Protein AF-A0A7W5JSW0-F1 (afdb_monomer_lite)

Structure (mmCIF, N/CA/C/O backbone):
data_AF-A0A7W5JSW0-F1
#
_entry.id   AF-A0A7W5JSW0-F1
#
loop_
_atom_site.group_PDB
_atom_site.id
_atom_site.type_symbol
_atom_site.label_atom_id
_atom_site.label_alt_id
_atom_site.label_comp_id
_atom_site.label_asym_id
_atom_site.label_entity_id
_atom_site.label_seq_id
_atom_site.pdbx_PDB_ins_code
_atom_site.Cartn_x
_atom_site.Cartn_y
_atom_site.Cartn_z
_atom_site.occupancy
_atom_site.B_iso_or_equiv
_atom_site.auth_seq_id
_atom_site.auth_comp_id
_atom_site.auth_asym_id
_atom_site.auth_atom_id
_atom_site.pdbx_PDB_model_num
ATOM 1 N N . MET A 1 1 ? -15.312 -7.613 26.533 1.00 40.66 1 MET A N 1
ATOM 2 C CA . MET A 1 1 ? -14.411 -7.684 25.355 1.00 40.66 1 MET A CA 1
ATOM 3 C C . MET A 1 1 ? -12.967 -7.785 25.834 1.00 40.66 1 MET A C 1
ATOM 5 O O . MET A 1 1 ? -12.535 -6.907 26.568 1.00 40.66 1 MET A O 1
ATOM 9 N N . ARG A 1 2 ? -12.229 -8.848 25.480 1.00 47.53 2 ARG A N 1
ATOM 10 C CA . ARG A 1 2 ? -10.790 -8.953 25.788 1.00 47.53 2 ARG A CA 1
ATOM 11 C C . ARG A 1 2 ? -10.016 -8.081 24.794 1.00 47.53 2 ARG A C 1
ATOM 13 O O . ARG A 1 2 ? -10.119 -8.297 23.591 1.00 47.53 2 ARG A O 1
ATOM 20 N N . GLY A 1 3 ? -9.292 -7.076 25.284 1.00 55.19 3 GLY A N 1
ATOM 21 C CA . GLY A 1 3 ? -8.421 -6.247 24.448 1.00 55.19 3 GLY A CA 1
ATOM 22 C C . GLY A 1 3 ? -7.290 -7.076 23.833 1.00 55.19 3 GLY A C 1
ATOM 23 O O . GLY A 1 3 ? -6.801 -8.024 24.446 1.00 55.19 3 GLY A O 1
ATOM 24 N N . ILE A 1 4 ? -6.862 -6.725 22.620 1.00 60.56 4 ILE A N 1
ATOM 25 C CA . ILE A 1 4 ? -5.702 -7.351 21.975 1.00 60.56 4 ILE A CA 1
ATOM 26 C C . ILE A 1 4 ? -4.454 -7.008 22.811 1.00 60.56 4 ILE A C 1
ATOM 28 O O . ILE A 1 4 ? -4.021 -5.861 22.836 1.00 60.56 4 ILE A O 1
ATOM 32 N N . GLY A 1 5 ? -3.882 -7.996 23.510 1.00 56.47 5 GLY A N 1
ATOM 33 C CA . GLY A 1 5 ? -2.840 -7.813 24.537 1.00 56.47 5 GLY A CA 1
ATOM 34 C C . GLY A 1 5 ? -1.440 -7.421 24.044 1.00 56.47 5 GLY A C 1
ATOM 35 O O . GLY A 1 5 ? -0.518 -7.329 24.853 1.00 56.47 5 GLY A O 1
ATOM 36 N N . ASN A 1 6 ? -1.242 -7.177 22.743 1.00 64.88 6 ASN A N 1
ATOM 37 C CA . ASN A 1 6 ? 0.043 -6.675 22.257 1.00 64.88 6 ASN A CA 1
ATOM 38 C C . ASN A 1 6 ? 0.143 -5.152 22.478 1.00 64.88 6 ASN A C 1
ATOM 40 O O . ASN A 1 6 ? -0.700 -4.380 22.032 1.00 64.88 6 ASN A O 1
ATOM 44 N N . ARG A 1 7 ? 1.195 -4.703 23.175 1.00 74.12 7 ARG A N 1
ATOM 45 C CA . ARG A 1 7 ? 1.488 -3.275 23.426 1.00 74.12 7 ARG A CA 1
ATOM 46 C C . ARG A 1 7 ? 2.386 -2.667 22.344 1.00 74.12 7 ARG A C 1
ATOM 48 O O . ARG A 1 7 ? 3.147 -1.734 22.594 1.00 74.12 7 ARG A O 1
ATOM 55 N N . ASN A 1 8 ? 2.327 -3.213 21.131 1.00 81.69 8 ASN A N 1
ATOM 56 C CA . ASN A 1 8 ? 3.157 -2.741 20.033 1.00 81.69 8 ASN A CA 1
ATOM 57 C C . ASN A 1 8 ? 2.701 -1.345 19.612 1.00 81.69 8 ASN A C 1
ATOM 59 O O . ASN A 1 8 ? 1.540 -1.160 19.255 1.00 81.69 8 ASN A O 1
ATOM 63 N N . ARG A 1 9 ? 3.617 -0.378 19.607 1.00 82.12 9 ARG A N 1
ATOM 64 C CA . ARG A 1 9 ? 3.354 0.981 19.119 1.00 82.12 9 ARG A CA 1
ATOM 65 C C . ARG A 1 9 ? 3.306 1.024 17.590 1.00 82.12 9 ARG A C 1
ATOM 67 O O . ARG A 1 9 ? 3.911 0.190 16.909 1.00 82.12 9 ARG A O 1
ATOM 74 N N . THR A 1 10 ? 2.592 2.000 17.036 1.00 80.44 10 THR A N 1
ATOM 75 C CA . THR A 1 10 ? 2.543 2.258 15.587 1.00 80.44 10 THR A CA 1
ATOM 76 C C . THR A 1 10 ? 3.828 2.894 15.054 1.00 80.44 10 THR A C 1
ATOM 78 O O . THR A 1 10 ? 4.080 2.832 13.854 1.00 80.44 10 THR A O 1
ATOM 81 N N . SER A 1 11 ? 4.654 3.483 15.924 1.00 77.75 11 SER A N 1
ATOM 82 C CA . SER A 1 11 ? 5.990 3.989 15.597 1.00 77.75 11 SER A CA 1
ATOM 83 C C . SER A 1 11 ? 6.944 3.856 16.791 1.00 77.75 11 SER A C 1
ATOM 85 O O . SER A 1 11 ? 6.541 3.487 17.896 1.00 77.75 11 SER A O 1
ATOM 87 N N . SER A 1 12 ? 8.227 4.143 16.567 1.00 79.56 12 SER A N 1
ATOM 88 C CA . SER A 1 12 ? 9.250 4.158 17.619 1.00 79.56 12 SER A CA 1
ATOM 89 C C . SER A 1 12 ? 9.154 5.371 18.550 1.00 79.56 12 SER A C 1
ATOM 91 O O . SER A 1 12 ? 9.794 5.355 19.599 1.00 79.56 12 SER A O 1
ATOM 93 N N . GLN A 1 13 ? 8.361 6.393 18.206 1.00 80.38 13 GLN A N 1
ATOM 94 C CA . GLN A 1 13 ? 8.237 7.602 19.019 1.00 80.38 13 GLN A CA 1
ATOM 95 C C . GLN A 1 13 ? 7.551 7.319 20.360 1.00 80.38 13 GLN A C 1
ATOM 97 O O . GLN A 1 13 ? 6.658 6.470 20.464 1.00 80.38 13 GLN A O 1
ATOM 102 N N . SER A 1 14 ? 7.983 8.043 21.394 1.00 79.56 14 SER A N 1
ATOM 103 C CA . SER A 1 14 ? 7.337 7.996 22.705 1.00 79.56 14 SER A CA 1
ATOM 104 C C . SER A 1 14 ? 5.881 8.456 22.591 1.00 79.56 14 SER A C 1
ATOM 106 O O . SER A 1 14 ? 5.575 9.359 21.816 1.00 79.56 14 SER A O 1
ATOM 108 N N . GLY A 1 15 ? 4.972 7.793 23.308 1.00 80.81 15 GLY A N 1
ATOM 109 C CA . GLY A 1 15 ? 3.536 8.097 23.256 1.00 80.81 15 GLY A CA 1
ATOM 110 C C . GLY A 1 15 ? 2.822 7.697 21.959 1.00 80.81 15 GLY A C 1
ATOM 111 O O . GLY A 1 15 ? 1.630 7.961 21.825 1.00 80.81 15 GLY A O 1
ATOM 112 N N . ALA A 1 16 ? 3.503 7.043 21.007 1.00 82.31 16 ALA A N 1
ATOM 113 C CA . ALA A 1 16 ? 2.852 6.594 19.783 1.00 82.31 16 ALA A CA 1
ATOM 114 C C . ALA A 1 16 ? 1.689 5.625 20.094 1.00 82.31 16 ALA A C 1
ATOM 116 O O . ALA A 1 16 ? 1.868 4.708 20.907 1.00 82.31 16 ALA A O 1
ATOM 117 N N . PRO A 1 17 ? 0.526 5.785 19.431 1.00 84.06 17 PRO A N 1
ATOM 118 C CA . PRO A 1 17 ? -0.634 4.923 19.625 1.00 84.06 17 PRO A CA 1
ATOM 119 C C . PRO A 1 17 ? -0.304 3.436 19.483 1.00 84.06 17 PRO A C 1
ATOM 121 O O . PRO A 1 17 ? 0.614 3.038 18.760 1.00 84.06 17 PRO A O 1
ATOM 124 N N . LEU A 1 18 ? -1.068 2.586 20.167 1.00 86.31 18 LEU A N 1
ATOM 125 C CA . LEU A 1 18 ? -0.919 1.139 20.029 1.00 86.31 18 LEU A CA 1
ATOM 126 C C . LEU A 1 18 ? -1.464 0.673 18.675 1.00 86.31 18 LEU A C 1
ATOM 128 O O . LEU A 1 18 ? -2.481 1.171 18.197 1.00 86.31 18 LEU A O 1
ATOM 132 N N . LYS A 1 19 ? -0.847 -0.354 18.083 1.00 81.94 19 LYS A N 1
ATOM 133 C CA . LYS A 1 19 ? -1.356 -1.006 16.867 1.00 81.94 19 LYS A CA 1
ATOM 134 C C . LYS A 1 19 ? -2.786 -1.504 17.065 1.00 81.94 19 LYS A C 1
ATOM 136 O O . LYS A 1 19 ? -3.609 -1.325 16.177 1.00 81.94 19 LYS A O 1
ATOM 141 N N . ALA A 1 20 ? -3.101 -2.053 18.240 1.00 79.88 20 ALA A N 1
ATOM 142 C CA . ALA A 1 20 ? -4.461 -2.455 18.596 1.00 79.88 20 ALA A CA 1
ATOM 143 C C . ALA A 1 20 ? -5.465 -1.288 18.509 1.00 79.88 20 ALA A C 1
ATOM 145 O O . ALA A 1 20 ? -6.570 -1.474 18.005 1.00 79.88 20 ALA A O 1
ATOM 146 N N . ALA A 1 21 ? -5.058 -0.081 18.920 1.00 80.12 21 ALA A N 1
ATOM 147 C CA . ALA A 1 21 ? -5.881 1.124 18.828 1.00 80.12 21 ALA A CA 1
ATOM 148 C C . ALA A 1 21 ? -6.068 1.617 17.382 1.00 80.12 21 ALA A C 1
ATOM 150 O O . ALA A 1 21 ? -7.024 2.331 17.112 1.00 80.12 21 ALA A O 1
ATOM 151 N N . ALA A 1 22 ? -5.194 1.226 16.448 1.00 85.38 22 ALA A N 1
ATOM 152 C CA . ALA A 1 22 ? -5.345 1.531 15.025 1.00 85.38 22 ALA A CA 1
ATOM 153 C C . ALA A 1 22 ? -6.175 0.477 14.265 1.00 85.38 22 ALA A C 1
ATOM 155 O O . ALA A 1 22 ? -6.845 0.820 13.297 1.00 85.38 22 ALA A O 1
ATOM 156 N N . ILE A 1 23 ? -6.143 -0.795 14.687 1.00 88.81 23 ILE A N 1
ATOM 157 C CA . ILE A 1 23 ? -6.817 -1.903 13.984 1.00 88.81 23 ILE A CA 1
ATOM 158 C C . ILE A 1 23 ? -8.339 -1.767 14.035 1.00 88.81 23 ILE A C 1
ATOM 160 O O . ILE A 1 23 ? -8.990 -1.928 13.008 1.00 88.81 23 ILE A O 1
ATOM 164 N N . ARG A 1 24 ? -8.911 -1.476 15.211 1.00 89.31 24 ARG A N 1
ATOM 165 C CA . ARG A 1 24 ? -10.370 -1.383 15.358 1.00 89.31 24 ARG A CA 1
ATOM 166 C C . ARG A 1 24 ? -10.970 -0.257 14.491 1.00 89.31 24 ARG A C 1
ATOM 168 O O . ARG A 1 24 ? -11.823 -0.585 13.672 1.00 89.31 24 ARG A O 1
ATOM 175 N N . PRO A 1 25 ? -10.479 0.995 14.556 1.00 92.50 25 PRO A N 1
ATOM 176 C CA . PRO A 1 25 ? -10.952 2.059 13.669 1.00 92.50 25 PRO A CA 1
ATOM 177 C C . PRO A 1 25 ? -10.725 1.766 12.182 1.00 92.50 25 PRO A C 1
ATOM 179 O O . PRO A 1 25 ? -11.523 2.174 11.348 1.00 92.50 25 PRO A O 1
ATOM 182 N N . ALA A 1 26 ? -9.656 1.040 11.823 1.00 93.56 26 ALA A N 1
ATOM 183 C CA . ALA A 1 26 ? -9.443 0.616 10.439 1.00 93.56 26 ALA A CA 1
ATOM 184 C C . ALA A 1 26 ? -10.522 -0.365 9.960 1.00 93.56 26 ALA A C 1
ATOM 186 O O . ALA A 1 26 ? -10.975 -0.265 8.823 1.00 93.56 26 ALA A O 1
ATOM 187 N N . ALA A 1 27 ? -10.931 -1.306 10.815 1.00 93.81 27 ALA A N 1
ATOM 188 C CA . ALA A 1 27 ? -12.006 -2.241 10.505 1.00 93.81 27 ALA A CA 1
ATOM 189 C C . ALA A 1 27 ? -13.370 -1.535 10.423 1.00 93.81 27 ALA A C 1
ATOM 191 O O . ALA A 1 27 ? -14.120 -1.789 9.486 1.00 93.81 27 ALA A O 1
ATOM 192 N N . GLU A 1 28 ? -13.662 -0.621 11.353 1.00 95.56 28 GLU A N 1
ATOM 193 C CA . GLU A 1 28 ? -14.891 0.190 11.350 1.00 95.56 28 GLU A CA 1
ATOM 194 C C . GLU A 1 28 ? -14.983 1.044 10.078 1.00 95.56 28 GLU A C 1
ATOM 196 O O . GLU A 1 28 ? -15.975 0.954 9.360 1.00 95.56 28 GLU A O 1
ATOM 201 N N . LEU A 1 29 ? -13.900 1.738 9.706 1.00 96.50 29 LEU A N 1
ATOM 202 C CA . LEU A 1 29 ? -13.809 2.495 8.454 1.00 96.50 29 LEU A CA 1
ATOM 203 C C . LEU A 1 29 ? -14.127 1.634 7.219 1.00 96.50 29 LEU A C 1
ATOM 205 O O . LEU A 1 29 ? -14.817 2.087 6.309 1.00 96.50 29 LEU A O 1
ATOM 209 N N . LEU A 1 30 ? -13.604 0.403 7.156 1.00 96.38 30 LEU A N 1
ATOM 210 C CA . LEU A 1 30 ? -13.869 -0.502 6.033 1.00 96.38 30 LEU A CA 1
ATOM 211 C C . LEU A 1 30 ? -15.349 -0.880 5.953 1.00 96.38 30 LEU A C 1
ATOM 213 O O . LEU A 1 30 ? -15.900 -0.915 4.857 1.00 96.38 30 LEU A O 1
ATOM 217 N N . VAL A 1 31 ? -15.992 -1.140 7.091 1.00 97.00 31 VAL A N 1
ATOM 218 C CA . VAL A 1 31 ? -17.426 -1.450 7.149 1.00 97.00 31 VAL A CA 1
ATOM 219 C C . VAL A 1 31 ? -18.256 -0.236 6.728 1.00 97.00 31 VAL A C 1
ATOM 221 O O . VAL A 1 31 ? -19.103 -0.364 5.847 1.00 97.00 31 VAL A O 1
ATOM 224 N N . GLU A 1 32 ? -17.973 0.941 7.288 1.00 96.81 32 GLU A N 1
ATOM 225 C CA . GLU A 1 32 ? -18.689 2.193 7.002 1.00 96.81 32 GLU A CA 1
ATOM 226 C C . GLU A 1 32 ? -18.586 2.615 5.533 1.00 96.81 32 GLU A C 1
ATOM 228 O O . GLU A 1 32 ? -19.541 3.134 4.963 1.00 96.81 32 GLU A O 1
ATOM 233 N N . GLN A 1 33 ? -17.440 2.367 4.895 1.00 96.06 33 GLN A N 1
ATOM 234 C CA . GLN A 1 33 ? -17.228 2.668 3.478 1.00 96.06 33 GLN A CA 1
ATOM 235 C C . GLN A 1 33 ? -17.750 1.565 2.541 1.00 96.06 33 GLN A C 1
ATOM 237 O O . GLN A 1 33 ? -17.575 1.682 1.332 1.00 96.06 33 GLN A O 1
ATOM 242 N N . GLY A 1 34 ? -18.373 0.498 3.060 1.00 96.06 34 GLY A N 1
ATOM 243 C CA . GLY A 1 34 ? -18.962 -0.579 2.254 1.00 96.06 34 GLY A CA 1
ATOM 244 C C . GLY A 1 34 ? -17.970 -1.641 1.759 1.00 96.06 34 GLY A C 1
ATOM 245 O O . GLY A 1 34 ? -18.260 -2.362 0.806 1.00 96.06 34 GLY A O 1
ATOM 246 N N . ALA A 1 35 ? -16.801 -1.762 2.392 1.00 95.75 35 ALA A N 1
ATOM 247 C CA . ALA A 1 35 ? -15.754 -2.739 2.079 1.00 95.75 35 ALA A CA 1
ATOM 248 C C . ALA A 1 35 ? -15.488 -3.761 3.214 1.00 95.75 35 ALA A C 1
ATOM 250 O O . ALA A 1 35 ? -14.323 -3.993 3.554 1.00 95.75 35 ALA A O 1
ATOM 251 N N . PRO A 1 36 ? -16.507 -4.423 3.803 1.00 95.94 36 PRO A N 1
ATOM 252 C CA . PRO A 1 36 ? -16.300 -5.340 4.931 1.00 95.94 36 PRO A CA 1
ATOM 253 C C . PRO A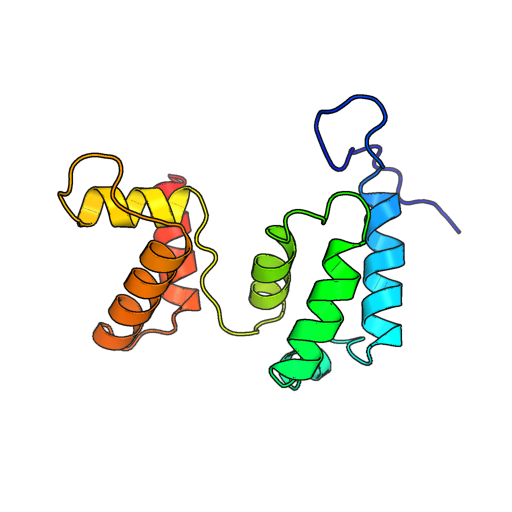 1 36 ? -15.518 -6.610 4.556 1.00 95.94 36 PRO A C 1
ATOM 255 O O . PRO A 1 36 ? -15.005 -7.306 5.430 1.00 95.94 36 PRO A O 1
ATOM 258 N N . THR A 1 37 ? -15.418 -6.936 3.263 1.00 95.56 37 THR A N 1
ATOM 259 C CA . THR A 1 37 ? -14.716 -8.124 2.762 1.00 95.56 37 THR A CA 1
ATOM 260 C C . THR A 1 37 ? -13.706 -7.768 1.673 1.00 95.56 37 THR A C 1
ATOM 262 O O . THR A 1 37 ? -13.807 -6.736 1.004 1.00 95.56 37 THR A O 1
ATOM 265 N N . THR A 1 38 ? -12.743 -8.661 1.425 1.00 94.75 38 THR A N 1
ATOM 266 C CA . THR A 1 38 ? -11.814 -8.490 0.296 1.00 94.75 38 THR A CA 1
ATOM 267 C C . THR A 1 38 ? -12.532 -8.564 -1.053 1.00 94.75 38 THR A C 1
ATOM 269 O O . THR A 1 38 ? -12.093 -7.922 -1.999 1.00 94.75 38 THR A O 1
ATOM 272 N N . LEU A 1 39 ? -13.653 -9.293 -1.145 1.00 93.69 39 LEU A N 1
ATOM 273 C CA . LEU A 1 39 ? -14.483 -9.346 -2.349 1.00 93.69 39 LEU A CA 1
ATOM 274 C C . LEU A 1 39 ? -15.078 -7.971 -2.671 1.00 93.69 39 LEU A C 1
ATOM 276 O O . LEU A 1 39 ? -14.874 -7.468 -3.772 1.00 93.69 39 LEU A O 1
ATOM 280 N N . THR A 1 40 ? -15.740 -7.341 -1.695 1.00 94.69 40 THR A N 1
ATOM 281 C CA . THR A 1 40 ? -16.311 -5.993 -1.851 1.00 94.69 40 THR A CA 1
ATOM 282 C C . THR A 1 40 ? -15.230 -4.957 -2.141 1.00 94.69 40 THR A C 1
ATOM 284 O O . THR A 1 40 ? -15.390 -4.138 -3.036 1.00 94.69 40 THR A O 1
ATOM 287 N N . LEU A 1 41 ? -14.080 -5.044 -1.461 1.00 94.88 41 LEU A N 1
ATOM 288 C CA . LEU A 1 41 ? -12.967 -4.120 -1.677 1.00 94.88 41 LEU A CA 1
ATOM 289 C C . LEU A 1 41 ? -12.369 -4.233 -3.089 1.00 94.88 41 LEU A C 1
ATOM 291 O O . LEU A 1 41 ? -11.981 -3.223 -3.668 1.00 94.88 41 LEU A O 1
ATOM 295 N N . ARG A 1 42 ? -12.295 -5.444 -3.662 1.00 93.75 42 ARG A N 1
ATOM 296 C CA . ARG A 1 42 ? -11.812 -5.649 -5.040 1.00 93.75 42 ARG A CA 1
ATOM 297 C C . ARG A 1 42 ? -12.767 -5.110 -6.103 1.00 93.75 42 ARG A C 1
ATOM 299 O O . ARG A 1 42 ? -12.314 -4.834 -7.207 1.00 93.75 42 ARG A O 1
ATOM 306 N N . ALA A 1 43 ? -14.048 -4.956 -5.777 1.00 93.50 43 ALA A N 1
ATOM 307 C CA . ALA A 1 43 ? -15.040 -4.373 -6.674 1.00 93.50 43 ALA A CA 1
ATOM 308 C C . ALA A 1 43 ? -15.021 -2.832 -6.682 1.00 93.50 43 ALA A C 1
ATOM 310 O O . ALA A 1 43 ? -15.703 -2.226 -7.503 1.00 93.50 43 ALA A O 1
ATOM 311 N N . PHE A 1 44 ? -14.267 -2.188 -5.783 1.00 94.44 44 PHE A N 1
ATOM 312 C CA . PHE A 1 44 ? -14.241 -0.729 -5.692 1.00 94.44 44 PHE A CA 1
ATOM 313 C C . PHE A 1 44 ? -13.553 -0.087 -6.898 1.00 94.44 44 PHE A C 1
ATOM 315 O O . PHE A 1 44 ? -12.446 -0.466 -7.286 1.00 94.44 44 PHE A O 1
ATOM 322 N N . GLY A 1 45 ? -14.184 0.957 -7.431 1.00 91.75 45 GLY A N 1
ATOM 323 C CA . GLY A 1 45 ? -13.592 1.843 -8.425 1.00 91.75 45 GLY A CA 1
ATOM 324 C C . GLY A 1 45 ? -12.579 2.827 -7.828 1.00 91.75 45 GLY A C 1
ATOM 325 O O . GLY A 1 45 ? -12.390 2.931 -6.613 1.00 91.75 45 GLY A O 1
ATOM 326 N N . THR A 1 46 ? -11.935 3.602 -8.704 1.00 88.62 46 THR A N 1
ATOM 327 C CA . THR A 1 46 ? -10.884 4.569 -8.339 1.00 88.62 46 THR A CA 1
ATOM 328 C C . THR A 1 46 ? -11.336 5.582 -7.286 1.00 88.62 46 THR A C 1
ATOM 330 O O . THR A 1 46 ? -10.590 5.851 -6.345 1.00 88.62 46 THR A O 1
ATOM 333 N N . GLU A 1 47 ? -12.549 6.124 -7.411 1.00 91.81 47 GLU A N 1
ATOM 334 C CA . GLU A 1 47 ? -13.080 7.135 -6.487 1.00 91.81 47 GLU A CA 1
ATOM 335 C C . GLU A 1 47 ? -13.353 6.558 -5.095 1.00 91.81 47 GLU A C 1
ATOM 337 O O . GLU A 1 47 ? -12.937 7.135 -4.090 1.00 91.81 47 GLU A O 1
ATOM 342 N N . GLN A 1 48 ? -13.953 5.366 -5.027 1.00 95.12 48 GLN A N 1
ATOM 343 C CA . GLN A 1 48 ? -14.204 4.666 -3.764 1.00 95.12 48 GLN A CA 1
ATOM 344 C C . GLN A 1 48 ? -12.888 4.337 -3.046 1.00 95.12 48 GLN A C 1
ATOM 346 O O . GLN A 1 48 ? -12.745 4.580 -1.847 1.00 95.12 48 GLN A O 1
ATOM 351 N N . LEU A 1 49 ? -11.878 3.857 -3.784 1.00 93.88 49 LEU A N 1
ATOM 352 C CA . LEU A 1 49 ? -10.542 3.610 -3.234 1.00 93.88 49 LEU A CA 1
ATOM 353 C C . LEU A 1 49 ? -9.838 4.903 -2.795 1.00 93.88 49 LEU A C 1
ATOM 355 O O . LEU A 1 49 ? -9.070 4.879 -1.830 1.00 93.88 49 LEU A O 1
ATOM 359 N N . ALA A 1 50 ? -10.072 6.028 -3.475 1.00 92.12 50 ALA A N 1
ATOM 360 C CA . ALA A 1 50 ? -9.523 7.325 -3.088 1.00 92.12 50 ALA A CA 1
ATOM 361 C C . ALA A 1 50 ? -10.160 7.853 -1.793 1.00 92.12 50 ALA A C 1
ATOM 363 O O . ALA A 1 50 ? -9.422 8.278 -0.898 1.00 92.12 50 ALA A O 1
ATOM 364 N N . SER A 1 51 ? -11.487 7.756 -1.661 1.00 94.94 51 SER A N 1
ATOM 365 C CA . SER A 1 51 ? -12.221 8.091 -0.431 1.00 94.94 51 SER A CA 1
ATOM 366 C C . SER A 1 51 ? -11.738 7.240 0.745 1.00 94.94 51 SER A C 1
ATOM 368 O O . SER A 1 51 ? -11.280 7.761 1.767 1.00 94.94 51 SER A O 1
ATOM 370 N N . LEU A 1 52 ? -11.699 5.918 0.559 1.00 96.38 52 LEU A N 1
ATOM 371 C CA . LEU A 1 52 ? -11.248 4.988 1.589 1.00 96.38 52 LEU A CA 1
ATOM 372 C C . LEU A 1 52 ? -9.783 5.236 1.991 1.00 96.38 52 LEU A C 1
ATOM 374 O O . LEU A 1 52 ? -9.442 5.189 3.173 1.00 96.38 52 LEU A O 1
ATOM 378 N N . LYS A 1 53 ? -8.909 5.594 1.040 1.00 95.50 53 LYS A N 1
ATOM 379 C CA . LYS A 1 53 ? -7.525 6.004 1.329 1.00 95.50 53 LYS A CA 1
ATOM 380 C C . LYS A 1 53 ? -7.455 7.280 2.169 1.00 95.50 53 LYS A C 1
ATOM 382 O O . LYS A 1 53 ? -6.555 7.394 3.005 1.00 95.50 53 LYS A O 1
ATOM 387 N N . ALA A 1 54 ? -8.334 8.254 1.932 1.00 95.56 54 ALA A N 1
ATOM 388 C CA . ALA A 1 54 ? -8.372 9.487 2.713 1.00 95.56 54 ALA A CA 1
ATOM 389 C C . ALA A 1 54 ? -8.712 9.185 4.180 1.00 95.56 54 ALA A C 1
ATOM 391 O O . ALA A 1 54 ? -7.945 9.575 5.064 1.00 95.56 54 ALA A O 1
ATOM 392 N N . GLY A 1 55 ? -9.757 8.384 4.421 1.00 95.81 55 GLY A N 1
ATOM 393 C CA . GLY A 1 55 ? -10.102 7.888 5.758 1.00 95.81 55 GLY A CA 1
ATOM 394 C C . GLY A 1 55 ? -8.963 7.086 6.390 1.00 95.81 55 GLY A C 1
ATOM 395 O O . GLY A 1 55 ? -8.561 7.349 7.521 1.00 95.81 55 GLY A O 1
ATOM 396 N N . TRP A 1 56 ? -8.340 6.185 5.624 1.00 95.44 56 TRP A N 1
ATOM 397 C CA . TRP A 1 56 ? -7.225 5.368 6.104 1.00 95.44 56 TRP A CA 1
ATOM 398 C C . TRP A 1 56 ? -6.056 6.224 6.599 1.00 95.44 56 TRP A C 1
ATOM 400 O O . TRP A 1 56 ? -5.455 5.919 7.623 1.00 95.44 56 TRP A O 1
ATOM 410 N N . ARG A 1 57 ? -5.719 7.314 5.898 1.00 94.69 57 ARG A N 1
ATOM 411 C CA . ARG A 1 57 ? -4.615 8.212 6.283 1.00 94.69 57 ARG A CA 1
ATOM 412 C C . ARG A 1 57 ? -4.906 9.034 7.538 1.00 94.69 57 ARG A C 1
ATOM 414 O O . ARG A 1 57 ? -3.950 9.494 8.161 1.00 94.69 57 ARG A O 1
ATOM 421 N N . ALA A 1 58 ? -6.171 9.219 7.903 1.00 93.88 58 ALA A N 1
ATOM 422 C CA . ALA A 1 58 ? -6.550 9.884 9.147 1.00 93.88 58 ALA A CA 1
ATOM 423 C C . ALA A 1 58 ? -6.339 8.984 10.380 1.00 93.88 58 ALA A C 1
ATOM 425 O O . ALA A 1 58 ? -6.259 9.483 11.501 1.00 93.88 58 ALA A O 1
ATOM 426 N N . LEU A 1 59 ? -6.190 7.668 10.184 1.00 91.69 59 LEU A N 1
ATOM 427 C CA . LEU A 1 59 ? -6.015 6.719 11.278 1.00 91.69 59 LEU A CA 1
ATOM 428 C C . LEU A 1 59 ? -4.645 6.859 11.972 1.00 91.69 59 LEU A C 1
ATOM 430 O O . LEU A 1 59 ? -3.623 7.124 11.318 1.00 91.69 59 LEU A O 1
ATOM 434 N N . PRO A 1 60 ? -4.577 6.590 13.291 1.00 87.69 60 PRO A N 1
ATOM 435 C CA . PRO A 1 60 ? -3.331 6.593 14.049 1.00 87.69 60 PRO A CA 1
ATOM 436 C C . PRO A 1 60 ? -2.230 5.742 13.400 1.00 87.69 60 PRO A C 1
ATOM 438 O O . PRO A 1 60 ? -2.392 4.547 13.148 1.00 87.69 60 PRO A O 1
ATOM 441 N N . GLY A 1 61 ? -1.081 6.363 13.122 1.00 85.94 61 GLY A N 1
ATOM 442 C CA . GLY A 1 61 ? 0.071 5.685 12.517 1.00 85.94 61 GLY A CA 1
ATOM 443 C C . GLY A 1 61 ? -0.041 5.395 11.015 1.00 85.94 61 GLY A C 1
ATOM 444 O O . GLY A 1 61 ? 0.873 4.789 10.462 1.00 85.94 61 GLY A O 1
ATOM 445 N N . GLN A 1 62 ? -1.106 5.841 10.338 1.00 90.12 62 GLN A N 1
ATOM 446 C CA . GLN A 1 62 ? -1.346 5.560 8.914 1.00 90.12 62 GLN A CA 1
ATOM 447 C C . GLN A 1 62 ? -1.170 6.778 7.989 1.00 90.12 62 GLN A C 1
ATOM 449 O O . GLN A 1 62 ? -1.290 6.649 6.769 1.00 90.12 62 GLN A O 1
ATOM 454 N N . ARG A 1 63 ? -0.814 7.950 8.536 1.00 87.44 63 ARG A N 1
ATOM 455 C CA . ARG A 1 63 ? -0.692 9.237 7.814 1.00 87.44 63 ARG A CA 1
ATOM 456 C C . ARG A 1 63 ? 0.136 9.177 6.527 1.00 87.44 63 ARG A C 1
ATOM 458 O O . ARG A 1 63 ? -0.208 9.830 5.537 1.00 87.44 63 ARG A O 1
ATOM 465 N N . SER A 1 64 ? 1.213 8.387 6.524 1.00 83.56 64 SER A N 1
ATOM 466 C CA . SER A 1 64 ? 2.100 8.224 5.363 1.00 83.56 64 SER A CA 1
ATOM 467 C C . SER A 1 64 ? 1.432 7.510 4.183 1.00 83.56 64 SER A C 1
ATOM 469 O O . SER A 1 64 ? 1.894 7.633 3.053 1.00 83.56 64 SER A O 1
ATOM 471 N N . GLY A 1 65 ? 0.364 6.740 4.423 1.00 84.69 65 GLY A N 1
ATOM 472 C CA . GLY A 1 65 ? -0.311 5.936 3.405 1.00 84.69 65 GLY A CA 1
ATOM 473 C C . GLY A 1 65 ? 0.515 4.756 2.876 1.00 84.69 65 GLY A C 1
ATOM 474 O O . GLY A 1 65 ? 0.092 4.095 1.931 1.00 84.69 65 GLY A O 1
ATOM 475 N N . ILE A 1 66 ? 1.681 4.455 3.461 1.00 80.81 66 ILE A N 1
ATOM 476 C CA . ILE A 1 66 ? 2.548 3.352 3.005 1.00 80.81 66 ILE A CA 1
ATOM 477 C C . ILE A 1 66 ? 1.867 1.990 3.200 1.00 80.81 66 ILE A C 1
ATOM 479 O O . ILE A 1 66 ? 2.026 1.076 2.385 1.00 80.81 66 ILE A O 1
ATOM 483 N N . SER A 1 67 ? 1.121 1.848 4.293 1.00 86.94 67 SER A N 1
ATOM 484 C CA . SER A 1 67 ? 0.350 0.650 4.627 1.00 86.94 67 SER A CA 1
ATOM 485 C C . SER A 1 67 ? -0.844 0.449 3.702 1.00 86.94 67 SER A C 1
ATOM 487 O O . SER A 1 67 ? -1.125 -0.691 3.361 1.00 86.94 67 SER A O 1
ATOM 489 N N . TRP A 1 68 ? -1.481 1.526 3.231 1.00 90.88 68 TRP A N 1
ATOM 490 C CA . TRP A 1 68 ? -2.651 1.466 2.350 1.00 90.88 68 TRP A CA 1
ATOM 491 C C . TRP A 1 68 ? -2.382 0.640 1.092 1.00 90.88 68 TRP A C 1
ATOM 493 O O . TRP A 1 68 ? -3.111 -0.295 0.777 1.00 90.88 68 TRP A O 1
ATOM 503 N N . ARG A 1 69 ? -1.278 0.937 0.394 1.00 84.75 69 ARG A N 1
ATOM 504 C CA . ARG A 1 69 ? -0.933 0.219 -0.840 1.00 84.75 69 ARG A CA 1
ATOM 505 C C . ARG A 1 69 ? -0.670 -1.264 -0.586 1.00 84.75 69 ARG A C 1
ATOM 507 O O . ARG A 1 69 ? -1.024 -2.092 -1.411 1.00 84.75 69 ARG A O 1
ATOM 514 N N . TYR A 1 70 ? -0.072 -1.586 0.557 1.00 84.12 70 TYR A N 1
ATOM 515 C CA . TYR A 1 70 ? 0.198 -2.970 0.936 1.00 84.12 70 TYR A CA 1
ATOM 516 C C . TYR A 1 70 ? -1.068 -3.716 1.362 1.00 84.12 70 TYR A C 1
ATOM 518 O O . TYR A 1 70 ? -1.254 -4.861 0.977 1.00 84.12 70 TYR A O 1
ATOM 526 N N . PHE A 1 71 ? -1.959 -3.052 2.096 1.00 91.62 71 PHE A N 1
ATOM 527 C CA . PHE A 1 71 ? -3.273 -3.577 2.450 1.00 91.62 71 PHE A CA 1
ATOM 528 C C . PHE A 1 71 ? -4.075 -3.964 1.201 1.00 91.62 71 PHE A C 1
ATOM 530 O O . PHE A 1 71 ? -4.553 -5.090 1.115 1.00 91.62 71 PHE A O 1
ATOM 537 N N . LEU A 1 72 ?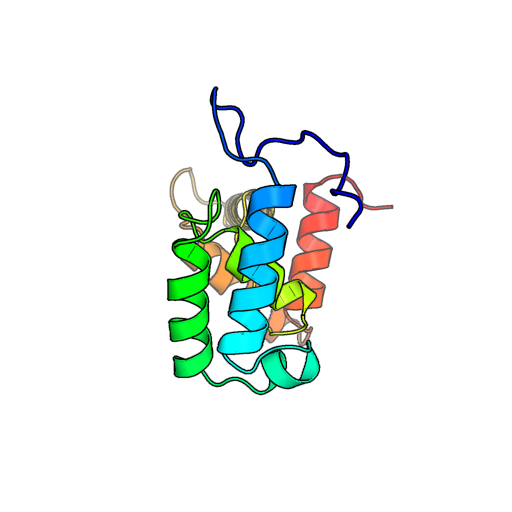 -4.133 -3.079 0.199 1.00 90.88 72 LEU A N 1
ATOM 538 C CA . LEU A 1 72 ? -4.779 -3.364 -1.084 1.00 90.88 72 LEU A CA 1
ATOM 539 C C . LEU A 1 72 ? -4.178 -4.593 -1.778 1.00 90.88 72 LEU A C 1
ATOM 541 O O . LEU A 1 72 ? -4.920 -5.468 -2.217 1.00 90.88 72 LEU A O 1
ATOM 545 N N . MET A 1 73 ? -2.848 -4.701 -1.813 1.00 84.69 73 MET A N 1
ATOM 546 C CA . MET A 1 73 ? -2.172 -5.864 -2.397 1.00 84.69 73 MET A CA 1
ATOM 547 C C . MET A 1 73 ? -2.506 -7.164 -1.658 1.00 84.69 73 MET A C 1
ATOM 549 O O . MET A 1 73 ? -2.819 -8.158 -2.306 1.00 84.69 73 MET A O 1
ATOM 553 N N . LEU A 1 74 ? -2.516 -7.152 -0.319 1.00 88.69 74 LEU A N 1
ATOM 554 C CA . LEU A 1 74 ? -2.924 -8.308 0.491 1.00 88.69 74 LEU A CA 1
ATOM 555 C C . LEU A 1 74 ? -4.401 -8.679 0.291 1.00 88.69 74 LEU A C 1
ATOM 557 O O . LEU A 1 74 ? -4.758 -9.847 0.403 1.00 88.69 74 LEU A O 1
ATOM 561 N N . ALA A 1 75 ? -5.256 -7.709 -0.036 1.00 90.50 75 ALA A N 1
ATOM 562 C CA . ALA A 1 75 ? -6.656 -7.945 -0.378 1.00 90.50 75 ALA A CA 1
ATOM 563 C C . ALA A 1 75 ? -6.873 -8.397 -1.840 1.00 90.50 75 ALA A C 1
ATOM 565 O O . ALA A 1 75 ? -8.010 -8.669 -2.241 1.00 90.50 75 ALA A O 1
ATOM 566 N N . GLY A 1 76 ? -5.801 -8.495 -2.634 1.00 87.00 76 GLY A N 1
ATOM 567 C CA . GLY A 1 76 ? -5.843 -8.898 -4.040 1.00 87.00 76 GLY A CA 1
ATOM 568 C C . GLY A 1 76 ? -6.205 -7.773 -5.012 1.00 87.00 76 GLY A C 1
ATOM 569 O O . GLY A 1 76 ? -6.562 -8.055 -6.151 1.00 87.00 76 GLY A O 1
ATOM 570 N N . VAL A 1 77 ? -6.128 -6.507 -4.592 1.00 84.94 77 VAL A N 1
ATOM 571 C CA . VAL A 1 77 ? -6.245 -5.353 -5.493 1.00 84.94 77 VAL A CA 1
ATOM 572 C C . VAL A 1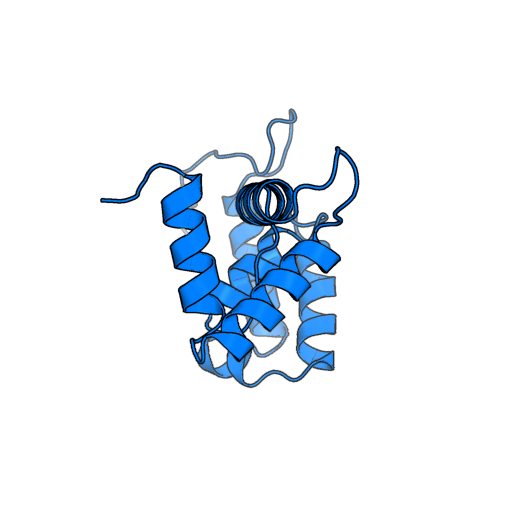 77 ? -4.885 -5.127 -6.171 1.00 84.94 77 VAL A C 1
ATOM 574 O O . VAL A 1 77 ? -3.892 -4.890 -5.471 1.00 84.94 77 VAL A O 1
ATOM 577 N N . PRO A 1 78 ? -4.793 -5.197 -7.515 1.00 70.75 78 PRO A N 1
ATOM 578 C CA . PRO A 1 78 ? -3.520 -5.102 -8.223 1.00 70.75 78 PRO A CA 1
ATOM 579 C C . PRO A 1 78 ? -2.745 -3.811 -7.922 1.00 70.75 78 PRO A C 1
ATOM 581 O O . PRO A 1 78 ? -3.276 -2.701 -7.950 1.00 70.75 78 PRO A O 1
ATOM 584 N N . GLY A 1 79 ? -1.442 -3.945 -7.679 1.00 70.12 79 GLY A N 1
ATOM 585 C CA . GLY A 1 79 ? -0.555 -2.832 -7.364 1.00 70.12 79 GLY A CA 1
ATOM 586 C C . GLY A 1 79 ? 0.901 -3.279 -7.238 1.00 70.12 79 GLY A C 1
ATOM 587 O O . GLY A 1 79 ? 1.198 -4.463 -7.293 1.00 70.12 79 GLY A O 1
ATOM 588 N N . VAL A 1 80 ? 1.808 -2.313 -7.077 1.00 64.56 80 VAL A N 1
ATOM 589 C CA . VAL A 1 80 ? 3.240 -2.550 -6.807 1.00 64.56 80 VAL A CA 1
ATOM 590 C C . VAL A 1 80 ? 3.607 -1.782 -5.556 1.00 64.56 80 VAL A C 1
ATOM 592 O O . VAL A 1 80 ? 3.448 -0.561 -5.539 1.00 64.56 80 VAL A O 1
ATOM 595 N N . LYS A 1 81 ? 4.116 -2.427 -4.512 1.00 74.69 81 LYS A N 1
ATOM 596 C CA . LYS A 1 81 ? 4.580 -1.692 -3.337 1.00 74.69 81 LYS A CA 1
ATOM 597 C C . LYS A 1 81 ? 6.002 -1.244 -3.630 1.00 74.69 81 LYS A C 1
ATOM 599 O O . LYS A 1 81 ? 6.948 -1.964 -3.361 1.00 74.69 81 LYS A O 1
ATOM 604 N N . ALA A 1 82 ? 6.158 -0.030 -4.152 1.00 75.62 82 ALA A N 1
ATOM 605 C CA . ALA A 1 82 ? 7.479 0.551 -4.381 1.00 75.62 82 ALA A CA 1
ATOM 606 C C . ALA A 1 82 ? 8.167 0.941 -3.058 1.00 75.62 82 ALA A C 1
ATOM 608 O O . ALA A 1 82 ? 8.289 2.115 -2.713 1.00 75.62 82 ALA A O 1
ATOM 609 N N . ASP A 1 83 ? 8.523 -0.061 -2.263 1.00 80.75 83 ASP A N 1
ATOM 610 C CA . ASP A 1 83 ? 9.261 0.085 -1.023 1.00 80.75 83 ASP A CA 1
ATOM 611 C C . ASP A 1 83 ? 10.772 0.121 -1.277 1.00 80.75 83 ASP A C 1
ATOM 613 O O . ASP A 1 83 ? 11.246 0.197 -2.412 1.00 80.75 83 ASP A O 1
ATOM 617 N N . ARG A 1 84 ? 11.551 0.084 -0.193 1.00 83.56 84 ARG A N 1
ATOM 618 C CA . ARG A 1 84 ? 13.012 0.116 -0.267 1.00 83.56 84 ARG A CA 1
ATOM 619 C C . ARG A 1 84 ? 13.582 -1.010 -1.138 1.00 83.56 84 ARG A C 1
ATOM 621 O O . ARG A 1 84 ? 14.604 -0.777 -1.771 1.00 83.56 84 ARG A O 1
ATOM 628 N N . MET A 1 85 ? 12.957 -2.187 -1.174 1.00 87.38 85 MET A N 1
ATOM 629 C CA . MET A 1 85 ? 13.458 -3.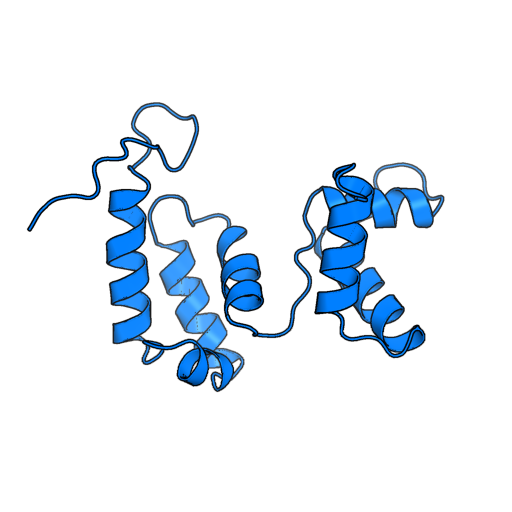341 -1.925 1.00 87.38 85 MET A CA 1
ATOM 630 C C . MET A 1 85 ? 13.220 -3.171 -3.420 1.00 87.38 85 MET A C 1
ATOM 632 O O . MET A 1 85 ? 14.158 -3.317 -4.201 1.00 87.38 85 MET A O 1
ATOM 636 N N . ILE A 1 86 ? 12.010 -2.764 -3.812 1.00 88.06 86 ILE A N 1
ATOM 637 C CA . ILE A 1 86 ? 11.718 -2.411 -5.207 1.00 88.06 86 ILE A CA 1
ATOM 638 C C . ILE A 1 86 ? 12.628 -1.270 -5.671 1.00 88.06 86 ILE A C 1
ATOM 640 O O . ILE A 1 86 ? 13.281 -1.384 -6.704 1.00 88.06 86 ILE A O 1
ATOM 644 N N . CYS A 1 87 ? 12.722 -0.183 -4.898 1.00 88.94 87 CYS A N 1
ATOM 645 C CA . CYS A 1 87 ? 13.566 0.956 -5.260 1.00 88.94 87 CYS A CA 1
ATOM 646 C C . CYS A 1 87 ? 15.041 0.560 -5.393 1.00 88.94 87 CYS A C 1
ATOM 648 O O . CYS A 1 87 ? 15.706 1.023 -6.315 1.00 88.94 87 CYS A O 1
ATOM 650 N N . ARG A 1 88 ? 15.546 -0.305 -4.504 1.00 87.94 88 ARG A N 1
ATOM 651 C CA . ARG A 1 88 ? 16.915 -0.824 -4.570 1.00 87.94 88 ARG A CA 1
ATOM 652 C C . ARG A 1 88 ? 17.145 -1.625 -5.849 1.00 87.94 88 ARG A C 1
ATOM 654 O O . ARG A 1 88 ? 18.078 -1.300 -6.572 1.00 87.94 88 ARG A O 1
ATOM 661 N N . LEU A 1 89 ? 16.272 -2.588 -6.159 1.00 90.75 89 LEU A N 1
ATOM 662 C CA . LEU A 1 89 ? 16.406 -3.398 -7.370 1.00 90.75 89 LEU A CA 1
ATOM 663 C C . LEU A 1 89 ? 16.387 -2.529 -8.626 1.00 90.75 89 LEU A C 1
ATOM 665 O O . LEU A 1 89 ? 17.244 -2.684 -9.485 1.00 90.75 89 LEU A O 1
ATOM 669 N N . VAL A 1 90 ? 15.427 -1.607 -8.742 1.00 90.19 90 VAL A N 1
ATOM 670 C CA . VAL A 1 90 ? 15.326 -0.763 -9.940 1.00 90.19 90 VAL A CA 1
ATOM 671 C C . VAL A 1 90 ? 16.542 0.158 -10.048 1.00 90.19 90 VAL A C 1
ATOM 673 O O . VAL A 1 90 ? 17.045 0.362 -11.148 1.00 90.19 90 VAL A O 1
ATOM 676 N N . GLN A 1 91 ? 17.061 0.672 -8.929 1.00 89.31 91 GLN A N 1
ATOM 677 C CA . GLN A 1 91 ? 18.293 1.459 -8.932 1.00 89.31 91 GLN A CA 1
ATOM 678 C C . GLN A 1 91 ? 19.488 0.639 -9.423 1.00 89.31 91 GLN A C 1
ATOM 680 O O . GLN A 1 91 ? 20.175 1.091 -10.336 1.00 89.31 91 GLN A O 1
ATOM 685 N N . GLU A 1 92 ? 19.701 -0.555 -8.871 1.00 88.06 92 GLU A N 1
ATOM 686 C CA . GLU A 1 92 ? 20.783 -1.468 -9.266 1.00 88.06 92 GLU A CA 1
ATOM 687 C C . GLU A 1 92 ? 20.669 -1.869 -10.743 1.00 88.06 92 GLU A C 1
ATOM 689 O O . GLU A 1 92 ? 21.629 -1.736 -11.497 1.00 88.06 92 GLU A O 1
ATOM 694 N N . ALA A 1 93 ? 19.473 -2.262 -11.187 1.00 89.25 93 ALA A N 1
ATOM 695 C CA . ALA A 1 93 ? 19.215 -2.679 -12.563 1.00 89.25 93 ALA A CA 1
ATOM 696 C C . ALA A 1 93 ? 19.297 -1.526 -13.579 1.00 89.25 93 ALA A C 1
ATOM 698 O O . ALA A 1 93 ? 19.538 -1.763 -14.759 1.00 89.25 93 ALA A O 1
ATOM 699 N N . SER A 1 94 ? 19.084 -0.276 -13.152 1.00 84.38 94 SER A N 1
ATOM 700 C CA . SER A 1 94 ? 19.124 0.882 -14.055 1.00 84.38 94 SER A CA 1
ATOM 701 C C . SER A 1 94 ? 20.536 1.305 -14.466 1.00 84.38 94 SER A C 1
ATOM 703 O O . SER A 1 94 ? 20.667 2.089 -15.405 1.00 84.38 94 SER A O 1
ATOM 705 N N . GLY A 1 95 ? 21.573 0.880 -13.732 1.00 81.25 95 GLY A N 1
ATOM 706 C CA . GLY A 1 95 ? 22.953 1.339 -13.930 1.00 81.25 95 GLY A CA 1
ATOM 707 C C . GLY A 1 95 ? 23.168 2.846 -13.709 1.00 81.25 95 GLY A C 1
ATOM 708 O O . GLY A 1 95 ? 24.256 3.353 -13.966 1.00 81.25 95 GLY A O 1
ATOM 709 N N . ARG A 1 96 ? 22.150 3.591 -13.250 1.00 74.56 96 ARG A N 1
ATOM 710 C CA . ARG A 1 96 ? 22.240 5.043 -13.043 1.00 74.56 96 ARG A CA 1
ATOM 711 C C . ARG A 1 96 ? 22.901 5.355 -11.694 1.00 74.56 96 ARG A C 1
ATOM 713 O O . ARG A 1 96 ? 22.632 4.649 -10.718 1.00 74.56 96 ARG A O 1
ATOM 720 N N . PRO A 1 97 ? 23.710 6.425 -11.585 1.00 68.19 97 PRO A N 1
ATOM 721 C CA . PRO A 1 97 ? 24.210 6.885 -10.293 1.00 68.19 97 PRO A CA 1
ATOM 722 C C . PRO A 1 97 ? 23.050 7.337 -9.390 1.00 68.19 97 PRO A C 1
ATOM 724 O O . PRO A 1 97 ? 21.980 7.724 -9.866 1.00 68.19 97 PRO A O 1
ATOM 727 N N . LYS A 1 98 ? 23.232 7.271 -8.066 1.00 64.75 98 LYS A N 1
ATOM 728 C CA . LYS A 1 98 ? 22.266 7.860 -7.122 1.00 64.75 98 LYS A CA 1
ATOM 729 C C . LYS A 1 98 ? 22.297 9.396 -7.234 1.00 64.75 98 LYS A C 1
ATOM 731 O O . LYS A 1 98 ? 23.387 9.932 -7.415 1.00 64.75 98 LYS A O 1
ATOM 736 N N . PRO A 1 99 ? 21.174 10.106 -7.003 1.00 64.75 99 PRO A N 1
ATOM 737 C CA . PRO A 1 99 ? 19.794 9.634 -6.856 1.00 64.75 99 PRO A CA 1
ATOM 738 C C . PRO A 1 99 ? 18.996 9.855 -8.153 1.00 64.75 99 PRO A C 1
ATOM 740 O O . PRO A 1 99 ? 18.908 10.982 -8.627 1.00 64.75 99 PRO A O 1
ATOM 743 N N . VAL A 1 100 ? 18.376 8.815 -8.730 1.00 60.25 100 VAL A N 1
ATOM 744 C CA . VAL A 1 100 ? 17.614 8.988 -9.992 1.00 60.25 100 VAL A CA 1
ATOM 745 C C . VAL A 1 100 ? 16.217 8.342 -9.985 1.00 60.25 100 VAL A C 1
ATOM 747 O O . VAL A 1 100 ? 15.470 8.475 -10.951 1.00 60.25 100 VAL A O 1
ATOM 750 N N . LEU A 1 101 ? 15.773 7.695 -8.901 1.00 72.56 101 LEU A N 1
ATOM 751 C CA . LEU A 1 101 ? 14.478 6.998 -8.905 1.00 72.56 101 LEU A CA 1
ATOM 752 C C . LEU A 1 101 ? 13.580 7.371 -7.727 1.00 72.56 101 LEU A C 1
ATOM 754 O O . LEU A 1 101 ? 13.947 7.236 -6.561 1.00 72.56 101 LEU A O 1
ATOM 758 N N . THR A 1 102 ? 12.362 7.805 -8.052 1.00 83.06 102 THR A N 1
ATOM 759 C CA . THR A 1 102 ? 11.282 7.974 -7.080 1.00 83.06 102 THR A CA 1
ATOM 760 C C . THR A 1 102 ? 10.573 6.632 -6.864 1.00 83.06 102 THR A C 1
ATOM 762 O O . THR A 1 102 ? 10.562 5.788 -7.763 1.00 83.06 102 THR A O 1
ATOM 765 N N . PRO A 1 103 ? 9.904 6.409 -5.718 1.00 82.69 103 PRO A N 1
ATOM 766 C CA . PRO A 1 103 ? 9.065 5.223 -5.533 1.00 82.69 103 PRO A CA 1
ATOM 767 C C . PRO A 1 103 ? 8.022 5.051 -6.647 1.00 82.69 103 PRO A C 1
ATOM 769 O O . PRO A 1 103 ? 7.752 3.943 -7.103 1.00 82.69 103 PRO A O 1
ATOM 772 N N . SER A 1 104 ? 7.456 6.149 -7.146 1.00 81.12 104 SER A N 1
ATOM 773 C CA . SER A 1 104 ? 6.505 6.099 -8.256 1.00 81.12 104 SER A CA 1
ATOM 774 C C . SER A 1 104 ? 7.152 5.581 -9.543 1.00 81.12 104 SER A C 1
ATOM 776 O O . SER A 1 104 ? 6.584 4.689 -10.175 1.00 81.12 104 SER A O 1
ATOM 778 N N . SER A 1 105 ? 8.343 6.077 -9.909 1.00 85.19 105 SER A N 1
ATOM 779 C CA . SER A 1 105 ? 9.041 5.619 -11.117 1.00 85.19 105 SER A CA 1
ATOM 780 C C . SER A 1 105 ? 9.530 4.177 -10.987 1.00 85.19 105 SER A C 1
ATOM 782 O O . SER A 1 105 ? 9.370 3.402 -11.927 1.00 85.19 105 SER A O 1
ATOM 784 N N . ALA A 1 106 ? 10.022 3.774 -9.812 1.00 89.06 106 ALA A N 1
ATOM 785 C CA . ALA A 1 106 ? 10.397 2.389 -9.539 1.00 89.06 106 ALA A CA 1
ATOM 786 C C . ALA A 1 106 ? 9.190 1.442 -9.649 1.00 89.06 106 ALA A C 1
ATOM 788 O O . ALA A 1 106 ? 9.255 0.410 -10.314 1.00 89.06 106 ALA A O 1
ATOM 789 N N . GLY A 1 107 ? 8.047 1.829 -9.073 1.00 88.81 107 GLY A N 1
ATOM 790 C CA . GLY A 1 107 ? 6.811 1.062 -9.197 1.00 88.81 107 GLY A CA 1
ATOM 791 C C . GLY A 1 107 ? 6.316 0.948 -10.641 1.00 88.81 107 GLY A C 1
ATOM 792 O O . GLY A 1 107 ? 5.798 -0.097 -11.028 1.00 88.81 107 GLY A O 1
ATOM 793 N N . GLN A 1 108 ? 6.483 2.000 -11.447 1.00 88.00 108 GLN A N 1
ATOM 794 C CA . GLN A 1 108 ? 6.125 1.973 -12.865 1.00 88.00 108 GLN A CA 1
ATOM 795 C C . GLN A 1 108 ? 7.067 1.080 -13.679 1.00 88.00 108 GLN A C 1
ATOM 797 O O . GLN A 1 108 ? 6.593 0.319 -14.519 1.00 88.00 108 GLN A O 1
ATOM 802 N N . ALA A 1 109 ? 8.372 1.114 -13.401 1.00 91.06 109 ALA A N 1
ATOM 803 C CA . ALA A 1 109 ? 9.345 0.239 -14.050 1.00 91.06 109 ALA A CA 1
ATOM 804 C C . ALA A 1 109 ? 8.998 -1.244 -13.837 1.00 91.06 109 ALA A C 1
ATOM 806 O O . ALA A 1 109 ? 8.976 -2.010 -14.797 1.00 91.06 109 ALA A O 1
ATOM 807 N N . VAL A 1 110 ? 8.621 -1.630 -12.611 1.00 91.69 110 VAL A N 1
ATOM 808 C CA . VAL A 1 110 ? 8.172 -3.000 -12.304 1.00 91.69 110 VAL A CA 1
ATOM 809 C C . VAL A 1 110 ? 6.887 -3.365 -13.053 1.00 91.69 110 VAL A C 1
ATOM 811 O O . VAL A 1 110 ? 6.797 -4.464 -13.592 1.00 91.69 110 VAL A O 1
ATOM 814 N N . LYS A 1 111 ? 5.905 -2.455 -13.154 1.00 90.88 111 LYS A N 1
ATOM 815 C CA . LYS A 1 111 ? 4.685 -2.697 -13.951 1.00 90.88 111 LYS A CA 1
ATOM 816 C C . LYS A 1 111 ? 5.001 -2.960 -15.424 1.00 90.88 111 LYS A C 1
ATOM 818 O O . LYS A 1 111 ? 4.461 -3.896 -16.006 1.00 90.88 111 LYS A O 1
ATOM 823 N N . VAL A 1 112 ? 5.875 -2.144 -16.015 1.00 93.06 112 VAL A N 1
ATOM 824 C CA . VAL A 1 112 ? 6.300 -2.299 -17.414 1.00 93.06 112 VAL A CA 1
ATOM 825 C C . VAL A 1 112 ? 7.071 -3.605 -17.604 1.00 93.06 112 VAL A C 1
ATOM 827 O O . VAL A 1 112 ? 6.824 -4.312 -18.577 1.00 93.06 112 VAL A O 1
ATOM 830 N N . ALA A 1 113 ? 7.958 -3.958 -16.670 1.00 93.88 113 ALA A N 1
ATOM 831 C CA . ALA A 1 113 ? 8.696 -5.218 -16.710 1.00 93.88 113 ALA A CA 1
ATOM 832 C C . ALA A 1 113 ? 7.756 -6.432 -16.645 1.00 93.88 113 ALA A C 1
ATOM 834 O O . ALA A 1 113 ? 7.853 -7.314 -17.491 1.00 93.88 113 ALA A O 1
ATOM 835 N N . ALA A 1 114 ? 6.792 -6.438 -15.718 1.00 93.69 114 ALA A N 1
ATOM 836 C CA . ALA A 1 114 ? 5.799 -7.508 -15.603 1.00 93.69 114 ALA A CA 1
ATOM 837 C C . ALA A 1 114 ? 4.986 -7.685 -16.895 1.00 93.69 114 ALA A C 1
ATOM 839 O O . ALA A 1 114 ? 4.802 -8.809 -17.355 1.00 93.69 114 ALA A O 1
ATOM 840 N N . CYS A 1 115 ? 4.568 -6.571 -17.507 1.00 94.38 115 CYS A N 1
ATOM 841 C CA . CYS A 1 115 ? 3.871 -6.569 -18.792 1.00 94.38 115 CYS A CA 1
ATOM 842 C C . CYS A 1 115 ? 4.726 -7.202 -19.903 1.00 94.38 115 CYS A C 1
ATOM 844 O O . CYS A 1 115 ? 4.275 -8.119 -20.579 1.00 94.38 115 CYS A O 1
ATOM 846 N N . ARG A 1 116 ? 5.995 -6.790 -20.037 1.00 96.62 116 ARG A N 1
ATOM 847 C CA . ARG A 1 116 ? 6.929 -7.353 -21.032 1.00 96.62 116 ARG A CA 1
ATOM 848 C C . ARG A 1 116 ? 7.215 -8.839 -20.817 1.00 96.62 116 ARG A C 1
ATOM 850 O O . ARG A 1 116 ? 7.425 -9.562 -21.781 1.00 96.62 116 ARG A O 1
ATOM 857 N N . MET A 1 117 ? 7.224 -9.286 -19.565 1.00 95.81 117 MET A N 1
ATOM 858 C CA . MET A 1 117 ? 7.437 -10.686 -19.192 1.00 95.81 117 MET A CA 1
ATOM 859 C C . MET A 1 117 ? 6.161 -11.536 -19.277 1.00 95.81 117 MET A C 1
ATOM 861 O O . MET A 1 117 ? 6.235 -12.740 -19.061 1.00 95.81 117 MET A O 1
ATOM 865 N N . SER A 1 118 ? 4.997 -10.936 -19.560 1.00 95.62 118 SER A N 1
ATOM 866 C CA . SER A 1 118 ? 3.688 -11.606 -19.511 1.00 95.62 118 SER A CA 1
ATOM 867 C C . SER A 1 118 ? 3.403 -12.298 -18.168 1.00 95.62 118 SER A C 1
ATOM 869 O O . SER A 1 118 ? 2.832 -13.385 -18.123 1.00 95.62 118 SER A O 1
ATOM 871 N N . VAL A 1 119 ? 3.793 -11.667 -17.053 1.00 94.06 119 VAL A N 1
ATOM 872 C CA . VAL A 1 119 ? 3.538 -12.176 -15.693 1.00 94.06 119 VAL A CA 1
ATOM 873 C C . VAL A 1 119 ? 2.645 -11.224 -14.896 1.00 94.06 119 VAL A C 1
ATOM 875 O O . VAL A 1 119 ? 2.717 -10.005 -15.080 1.00 94.06 119 VAL A O 1
ATOM 878 N N . PRO A 1 120 ? 1.834 -11.728 -13.946 1.00 89.31 120 PRO A N 1
ATOM 879 C CA . PRO A 1 120 ? 1.097 -10.862 -13.036 1.00 89.31 120 PRO A CA 1
ATOM 880 C C . PRO A 1 120 ? 2.048 -9.964 -12.237 1.00 89.31 120 PRO A C 1
ATOM 882 O O . PRO A 1 120 ? 3.043 -10.428 -11.676 1.00 89.31 120 PRO A O 1
ATOM 885 N N . VAL A 1 121 ? 1.721 -8.673 -12.124 1.00 88.50 121 VAL A N 1
ATOM 886 C CA . VAL A 1 121 ? 2.606 -7.701 -11.457 1.00 88.50 121 VAL A CA 1
ATOM 887 C C . VAL A 1 121 ? 2.876 -8.051 -9.990 1.00 88.50 121 VAL A C 1
ATOM 889 O O . VAL A 1 121 ? 3.976 -7.826 -9.495 1.00 88.50 121 VAL A O 1
ATOM 892 N N . ILE A 1 122 ? 1.892 -8.649 -9.312 1.00 84.38 122 ILE A N 1
ATOM 893 C CA . ILE A 1 122 ? 2.016 -9.106 -7.924 1.00 84.38 122 ILE A CA 1
ATOM 894 C C . ILE A 1 122 ? 3.018 -10.260 -7.794 1.00 84.38 122 ILE A C 1
ATOM 896 O O . ILE A 1 122 ? 3.784 -10.307 -6.836 1.00 84.38 122 ILE A O 1
ATOM 900 N N . THR A 1 123 ? 3.070 -11.149 -8.789 1.00 88.12 123 THR A N 1
ATOM 901 C CA . THR A 1 123 ? 4.037 -12.249 -8.844 1.00 88.12 123 THR A CA 1
ATOM 902 C C . THR A 1 123 ? 5.454 -11.702 -8.965 1.00 88.12 123 THR A C 1
ATOM 904 O O . THR A 1 123 ? 6.348 -12.153 -8.248 1.00 88.12 123 THR A O 1
ATOM 907 N N . LEU A 1 124 ? 5.655 -10.694 -9.822 1.00 91.06 124 LEU A N 1
ATOM 908 C CA . LEU A 1 124 ? 6.956 -10.045 -9.970 1.00 91.06 124 LEU A CA 1
ATOM 909 C C . LEU A 1 124 ? 7.355 -9.263 -8.707 1.00 91.06 124 LEU A C 1
A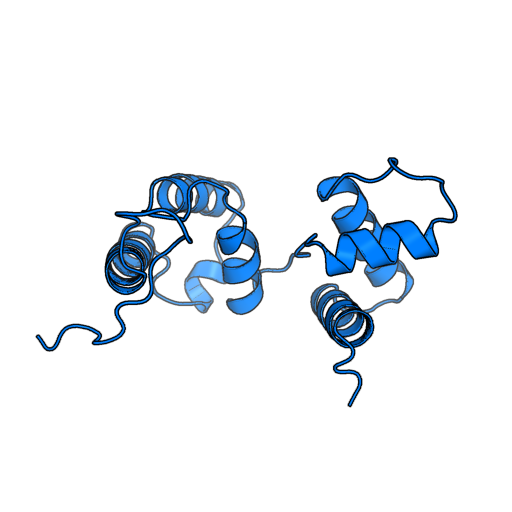TOM 911 O O . LEU A 1 124 ? 8.487 -9.399 -8.254 1.00 91.06 124 LEU A O 1
ATOM 915 N N . ASP A 1 125 ? 6.442 -8.502 -8.098 1.00 87.88 125 ASP A N 1
ATOM 916 C CA . ASP A 1 125 ? 6.682 -7.778 -6.836 1.00 87.88 125 ASP A CA 1
ATOM 917 C C . ASP A 1 125 ? 7.135 -8.734 -5.713 1.00 87.88 125 ASP A C 1
ATOM 919 O O . ASP A 1 125 ? 8.190 -8.530 -5.107 1.00 87.88 125 ASP A O 1
ATOM 923 N N . HIS A 1 126 ? 6.423 -9.852 -5.524 1.00 86.62 126 HIS A N 1
ATOM 924 C CA . HIS A 1 126 ? 6.797 -10.887 -4.556 1.00 86.62 126 HIS A CA 1
ATOM 925 C C . HIS A 1 126 ? 8.152 -11.540 -4.873 1.00 86.62 126 HIS A C 1
ATOM 927 O O . HIS A 1 126 ? 8.927 -11.833 -3.959 1.00 86.62 126 HIS A O 1
ATOM 933 N N . ALA A 1 127 ? 8.462 -11.784 -6.150 1.00 90.50 127 ALA A N 1
ATOM 934 C CA . ALA A 1 127 ? 9.751 -12.337 -6.561 1.00 90.50 127 ALA A CA 1
ATOM 935 C C . ALA A 1 127 ? 10.909 -11.374 -6.249 1.00 90.50 127 ALA A C 1
ATOM 937 O O . ALA A 1 127 ? 11.900 -11.785 -5.643 1.00 90.50 127 ALA A O 1
ATOM 938 N N . ILE A 1 128 ? 10.752 -10.088 -6.578 1.00 91.06 128 ILE A N 1
ATOM 939 C CA . ILE A 1 128 ? 11.738 -9.045 -6.270 1.00 91.06 128 ILE A CA 1
ATOM 940 C C . ILE A 1 128 ? 11.959 -8.946 -4.761 1.00 91.06 128 ILE A C 1
ATOM 942 O O . ILE A 1 128 ? 13.100 -8.863 -4.305 1.00 91.06 128 ILE A O 1
ATOM 946 N N . TRP A 1 129 ? 10.882 -8.975 -3.975 1.00 88.88 129 TRP A N 1
ATOM 947 C CA . TRP A 1 129 ? 10.982 -8.898 -2.523 1.00 88.88 129 TRP A CA 1
ATOM 948 C C . TRP A 1 129 ? 11.753 -10.086 -1.936 1.00 88.88 129 TRP A C 1
ATOM 950 O O . TRP A 1 129 ? 12.625 -9.883 -1.090 1.00 88.88 129 TRP A O 1
ATOM 960 N N . ARG A 1 130 ? 11.488 -11.320 -2.394 1.00 88.75 130 ARG A N 1
ATOM 961 C CA . ARG A 1 130 ? 12.237 -12.515 -1.953 1.00 88.75 130 ARG A CA 1
ATOM 962 C C . ARG A 1 130 ? 13.725 -12.400 -2.273 1.00 88.75 130 ARG A C 1
ATOM 964 O O . ARG A 1 130 ? 14.543 -12.655 -1.394 1.00 88.75 130 ARG A O 1
ATOM 971 N N . TRP A 1 131 ? 14.052 -11.941 -3.482 1.00 90.75 131 TRP A N 1
ATOM 972 C CA . TRP A 1 131 ? 15.430 -11.715 -3.918 1.00 90.75 131 TRP A CA 1
ATOM 973 C C . TRP A 1 131 ? 16.150 -10.685 -3.036 1.00 90.75 131 TRP A C 1
ATOM 975 O O . TRP A 1 131 ? 17.168 -10.984 -2.418 1.00 90.75 131 TRP A O 1
ATOM 985 N N . GLN A 1 132 ? 15.581 -9.484 -2.902 1.00 89.25 132 GLN A N 1
ATOM 986 C CA . GLN A 1 132 ? 16.205 -8.366 -2.182 1.00 89.25 132 GLN A CA 1
ATOM 987 C C . GLN A 1 132 ? 16.224 -8.526 -0.653 1.00 89.25 132 GLN A C 1
ATOM 989 O O . GLN A 1 132 ? 17.029 -7.890 0.030 1.00 89.25 132 GLN A O 1
ATOM 994 N N . SER A 1 133 ? 15.335 -9.349 -0.089 1.00 85.56 133 SER A N 1
ATOM 995 C CA . SER A 1 133 ? 15.323 -9.657 1.348 1.00 85.56 133 SER A CA 1
ATOM 996 C C . SER A 1 133 ? 16.277 -10.790 1.743 1.00 85.56 133 SER A C 1
ATOM 998 O O . SER A 1 133 ? 16.392 -11.074 2.936 1.00 85.56 133 SER A O 1
ATOM 1000 N N . GLY A 1 134 ? 16.941 -11.443 0.780 1.00 84.50 134 GLY A N 1
ATOM 1001 C CA . GLY A 1 134 ? 17.785 -12.617 1.029 1.00 84.50 134 GLY A CA 1
ATOM 1002 C C . GLY A 1 134 ? 16.995 -13.863 1.447 1.00 84.50 134 GLY A C 1
ATOM 1003 O O . GLY A 1 134 ? 17.576 -14.824 1.944 1.00 84.50 134 GLY A O 1
ATOM 1004 N N . ARG A 1 135 ? 15.667 -13.861 1.267 1.00 75.19 135 ARG A N 1
ATOM 1005 C CA . ARG A 1 135 ? 14.768 -14.982 1.589 1.00 75.19 135 ARG A CA 1
ATOM 1006 C C . ARG A 1 135 ? 14.468 -15.815 0.344 1.00 75.19 135 ARG A C 1
ATOM 1008 O O . ARG A 1 135 ? 13.330 -16.203 0.109 1.00 75.19 135 ARG A O 1
ATOM 1015 N N . SER A 1 136 ? 15.494 -16.060 -0.462 1.00 60.47 136 SER A N 1
ATOM 1016 C CA . SER A 1 136 ? 15.422 -16.751 -1.755 1.00 60.47 136 SER A CA 1
ATOM 1017 C C . SER A 1 136 ? 15.235 -18.272 -1.646 1.00 60.47 136 SER A C 1
ATOM 1019 O O . SER A 1 136 ? 15.494 -18.970 -2.620 1.00 60.47 136 SER A O 1
ATOM 1021 N N . ARG A 1 137 ? 14.850 -18.787 -0.473 1.00 49.22 137 ARG A N 1
ATOM 1022 C CA . ARG A 1 137 ? 14.640 -20.219 -0.232 1.00 49.22 137 ARG A CA 1
ATOM 1023 C C . ARG A 1 137 ? 13.186 -20.597 -0.456 1.00 49.22 137 ARG A C 1
ATOM 1025 O O . ARG A 1 137 ? 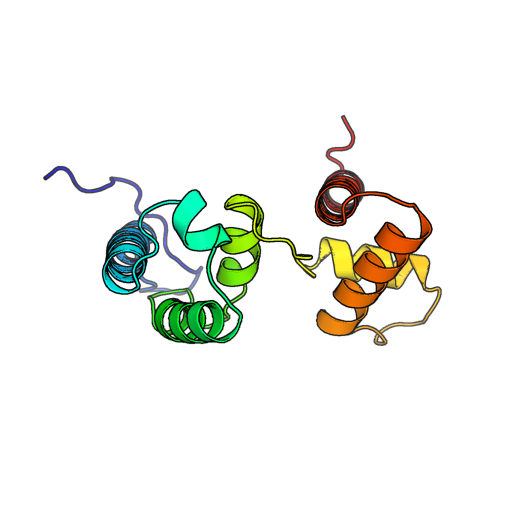12.312 -19.823 -0.004 1.00 49.22 137 ARG A O 1
#

Sequence (137 aa):
MRGIGNRNRTSSQSGAPLKAAAIRPAAELLVEQGAPTTLTLRAFGTEQLASLKAGWRALPGQRSGISWRYFLMLAGVPGVKADRMICRLVQEASGRPKPVLTPSSAGQAVKVAACRMSVPVITLDHAIWRWQSGRSR

Radius of gyration: 17.17 Å; chains: 1; bounding box: 43×30×47 Å

Organism: NCBI:txid53388

pLDDT: mean 85.42, std 10.91, range [40.66, 97.0]

Foldseek 3Di:
DDQPPDQDFLDPDPPGDGPSQQVVQLCVLCVVLQNNALVRVLPDDPVSLVVSLVSQLVTGSCVVVLVVQVVCVVSVNAFANLDPLLCVVCCVVVPDDPDDDDSVRSRVVLVVVCVVVVHRSSVSNVVSCCVSVVVVD

Secondary structure (DSSP, 8-state):
--------BSSSSTTPPBHHHHHHHHHHHHHHTT-SSHHHHHT--HHHHHHHHHHHHHSTT-TT-HHHHHHHHHTT-------HHHHHHHHHHHTPPSS---HHHHHHHHHHHHHHTT--HHHHHHHHHHHHTT---